Protein AF-0000000085419715 (afdb_homodimer)

Secondary structure (DSSP, 8-state):
--------------HHHHHHHHHHHHHHHHHHHHHHHHHTT-EEEEEEE-TT--EEEEE-HHHHHHHHHHT-TTHHHHHHHHHHHHHHTT-/--------------HHHHHHHHHHHHHHHHHHHHHHHHHTT-EEEEEEE-TT--EEEEE-HHHHHHHHHHT-TTHHHHHHHHHHHHHHTT-

Sequence (182 aa):
MTRRGRVELRRIEDRTSRQVRFSKRRSGLFKKAFELSLLCDAEVALLVFSPAGKLYEYASTRLAFCFEKKGWCSGEASLIAREQRDIHFGSMTRRGRVELRRIEDRTSRQVRFSKRRSGLFKKAFELSLLCDAEVALLVFSPAGKLYEYASTRLAFCFEKKGWCSGEASLIAREQRDIHFGS

Foldseek 3Di:
DPPPPPPDDDQDPDPVVNVVVCVVVVVVVQVVQVCCCVVVVDWDKDWDADPVLDIDIDTDPVVVVVCVVVVPRDDVVSVVVVVVVVVVVVD/DPPPPPPPDDQDPDPVVNVVVCVVVVVVVQVVQVCCCVVVVDWDKDWDADPVLDIDIDTDPVVVVVCVVVVPRDDVVSVVVVVVVVVVVVD

Structure (mmCIF, N/CA/C/O backbone):
data_AF-0000000085419715-model_v1
#
loop_
_entity.id
_entity.type
_entity.pdbx_description
1 polymer 'MADS-box domain-containing protein'
#
loop_
_atom_site.group_PDB
_atom_site.id
_atom_site.type_symbol
_atom_site.label_atom_id
_atom_site.label_alt_id
_atom_site.label_comp_id
_atom_site.label_asym_id
_atom_site.label_entity_id
_atom_site.label_seq_id
_atom_site.pdbx_PDB_ins_code
_atom_site.Cartn_x
_atom_site.Cartn_y
_atom_site.Cartn_z
_atom_site.occupancy
_atom_site.B_iso_or_equiv
_atom_site.auth_seq_id
_atom_site.auth_comp_id
_atom_site.auth_asym_id
_atom_site.auth_atom_id
_atom_site.pdbx_PDB_model_num
ATOM 1 N N . MET A 1 1 ? 6.145 16.844 -23 1 28.81 1 MET A N 1
ATOM 2 C CA . MET A 1 1 ? 5.637 16.328 -21.734 1 28.81 1 MET A CA 1
ATOM 3 C C . MET A 1 1 ? 6.246 17.094 -20.562 1 28.81 1 MET A C 1
ATOM 5 O O . MET A 1 1 ? 7.449 17.016 -20.312 1 28.81 1 MET A O 1
ATOM 9 N N . THR A 1 2 ? 5.918 18.328 -20.25 1 32.34 2 THR A N 1
ATOM 10 C CA . THR A 1 2 ? 6.48 19.219 -19.234 1 32.34 2 THR A CA 1
ATOM 11 C C . THR A 1 2 ? 6.785 18.453 -17.953 1 32.34 2 THR A C 1
ATOM 13 O O . THR A 1 2 ? 6.008 17.594 -17.531 1 32.34 2 THR A O 1
ATOM 16 N N . ARG A 1 3 ? 7.953 18.047 -17.812 1 41.75 3 ARG A N 1
ATOM 17 C CA . ARG A 1 3 ? 8.484 17.375 -16.625 1 41.75 3 ARG A CA 1
ATOM 18 C C . ARG A 1 3 ? 7.945 18.016 -15.352 1 41.75 3 ARG A C 1
ATOM 20 O O . ARG A 1 3 ? 8.109 19.219 -15.141 1 41.75 3 ARG A O 1
ATOM 27 N N . ARG A 1 4 ? 6.676 17.922 -15.023 1 45.78 4 ARG A N 1
ATOM 28 C CA . ARG A 1 4 ? 6.27 18.625 -13.812 1 45.78 4 ARG A CA 1
ATOM 29 C C . ARG A 1 4 ? 7.438 18.75 -12.836 1 45.78 4 ARG A C 1
ATOM 31 O O . ARG A 1 4 ? 8.289 17.859 -12.758 1 45.78 4 ARG A O 1
ATOM 38 N N . GLY A 1 5 ? 8.023 19.844 -12.633 1 45.5 5 GLY A N 1
ATOM 39 C CA . GLY A 1 5 ? 9.047 20.219 -11.672 1 45.5 5 GLY A CA 1
ATOM 40 C C . GLY A 1 5 ? 8.984 19.406 -10.391 1 45.5 5 GLY A C 1
ATOM 41 O O . GLY A 1 5 ? 8.016 18.672 -10.156 1 45.5 5 GLY A O 1
ATOM 42 N N . ARG A 1 6 ? 10.195 19.125 -9.664 1 55.84 6 ARG A N 1
ATOM 43 C CA . ARG A 1 6 ? 10.398 18.547 -8.344 1 55.84 6 ARG A CA 1
ATOM 44 C C . ARG A 1 6 ? 9.438 19.125 -7.324 1 55.84 6 ARG A C 1
ATOM 46 O O . ARG A 1 6 ? 9.609 20.266 -6.879 1 55.84 6 ARG A O 1
ATOM 53 N N . VAL A 1 7 ? 8.172 19.125 -7.711 1 57.53 7 VAL A N 1
ATOM 54 C CA . VAL A 1 7 ? 7.297 19.719 -6.707 1 57.53 7 VAL A CA 1
ATOM 55 C C . VAL A 1 7 ? 7.602 19.125 -5.336 1 57.53 7 VAL A C 1
ATOM 57 O O . VAL A 1 7 ? 7.961 17.953 -5.223 1 57.53 7 VAL A O 1
ATOM 60 N N . GLU A 1 8 ? 7.926 19.984 -4.496 1 74.44 8 GLU A N 1
ATOM 61 C CA . GLU A 1 8 ? 8.125 19.609 -3.102 1 74.44 8 GLU A CA 1
ATOM 62 C C . GLU A 1 8 ? 6.867 18.984 -2.512 1 74.44 8 GLU A C 1
ATOM 64 O O . GLU A 1 8 ? 5.766 19.516 -2.672 1 74.44 8 GLU A O 1
ATOM 69 N N . LEU A 1 9 ? 6.957 17.766 -2.176 1 86.69 9 LEU A N 1
ATOM 70 C CA . LEU A 1 9 ? 5.832 17.078 -1.549 1 86.69 9 LEU A CA 1
ATOM 71 C C . LEU A 1 9 ? 5.543 17.672 -0.17 1 86.69 9 LEU A C 1
ATOM 73 O O . LEU A 1 9 ? 6.375 17.562 0.736 1 86.69 9 LEU A O 1
ATOM 77 N N . ARG A 1 10 ? 4.465 18.547 -0.196 1 91.06 10 ARG A N 1
ATOM 78 C CA . ARG A 1 10 ? 4.008 19.094 1.076 1 91.06 10 ARG A CA 1
ATOM 79 C C . ARG A 1 10 ? 2.512 18.859 1.266 1 91.06 10 ARG A C 1
ATOM 81 O O . ARG A 1 10 ? 1.766 18.75 0.289 1 91.06 10 ARG A O 1
ATOM 88 N N . ARG A 1 11 ? 2.219 18.875 2.539 1 94.12 11 ARG A N 1
ATOM 89 C CA . ARG A 1 11 ? 0.809 18.688 2.871 1 94.12 11 ARG A CA 1
ATOM 90 C C . ARG A 1 11 ? -0.051 19.75 2.193 1 94.12 11 ARG A C 1
ATOM 92 O O . ARG A 1 11 ? 0.313 20.938 2.168 1 94.12 11 ARG A O 1
ATOM 99 N N . ILE A 1 12 ? -1.069 19.266 1.664 1 94.81 12 ILE A N 1
ATOM 100 C CA . ILE A 1 12 ? -2.035 20.172 1.064 1 94.81 12 ILE A CA 1
ATOM 101 C C . ILE A 1 12 ? -2.816 20.891 2.162 1 94.81 12 ILE A C 1
ATOM 103 O O . ILE A 1 12 ? -3.496 20.25 2.969 1 94.81 12 ILE A O 1
ATOM 107 N N . GLU A 1 13 ? -2.795 22.172 2.221 1 95.38 13 GLU A N 1
ATOM 108 C CA . GLU A 1 13 ? -3.348 22.953 3.32 1 95.38 13 GLU A CA 1
ATOM 109 C C . GLU A 1 13 ? -4.859 23.109 3.184 1 95.38 13 GLU A C 1
ATOM 111 O O . GLU A 1 13 ? -5.582 23.109 4.184 1 95.38 13 GLU A O 1
ATOM 116 N N . ASP A 1 14 ? -5.293 23.328 1.955 1 95.81 14 ASP A N 1
ATOM 117 C CA . ASP A 1 14 ? -6.73 23.438 1.748 1 95.81 14 ASP A CA 1
ATOM 118 C C . ASP A 1 14 ? -7.438 22.109 2.008 1 95.81 14 ASP A C 1
ATOM 120 O O . ASP A 1 14 ? -7.18 21.125 1.325 1 95.81 14 ASP A O 1
ATOM 124 N N . ARG A 1 15 ? -8.352 22.172 2.895 1 93.5 15 ARG A N 1
ATOM 125 C CA . ARG A 1 15 ? -9.023 20.953 3.34 1 93.5 15 ARG A CA 1
ATOM 126 C C . ARG A 1 15 ? -9.805 20.312 2.199 1 93.5 15 ARG A C 1
ATOM 128 O O . ARG A 1 15 ? -9.781 19.094 2.025 1 93.5 15 ARG A O 1
ATOM 135 N N . THR A 1 16 ? -10.539 21.125 1.511 1 95.44 16 THR A N 1
ATOM 136 C CA . THR A 1 16 ? -11.375 20.609 0.431 1 95.44 16 THR A CA 1
ATOM 137 C C . THR A 1 16 ? -10.516 19.953 -0.652 1 95.44 16 THR A C 1
ATOM 139 O O . THR A 1 16 ? -10.797 18.828 -1.084 1 95.44 16 THR A O 1
ATOM 142 N N . SER A 1 17 ? -9.492 20.672 -1.022 1 96.19 17 SER A N 1
ATOM 143 C CA . SER A 1 17 ? -8.578 20.141 -2.023 1 96.19 17 SER A CA 1
ATOM 144 C C . SER A 1 17 ? -7.879 18.875 -1.518 1 96.19 17 SER A C 1
ATOM 146 O O . SER A 1 17 ? -7.691 17.922 -2.271 1 96.19 17 SER A O 1
ATOM 148 N N . ARG A 1 18 ? -7.512 18.875 -0.296 1 96.25 18 ARG A N 1
ATOM 149 C CA . ARG A 1 18 ? -6.836 17.734 0.306 1 96.25 18 ARG A CA 1
AT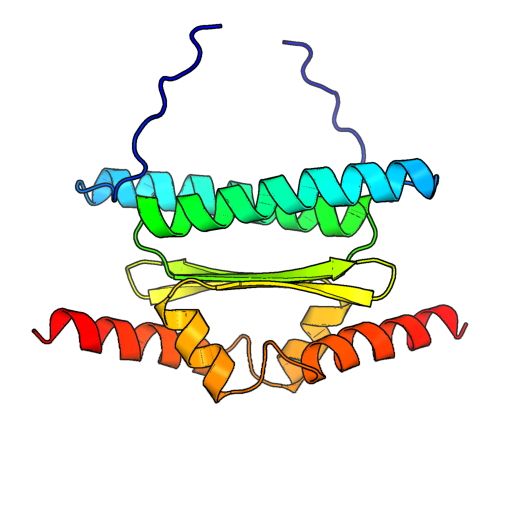OM 150 C C . ARG A 1 18 ? -7.723 16.5 0.283 1 96.25 18 ARG A C 1
ATOM 152 O O . ARG A 1 18 ? -7.258 15.398 -0.028 1 96.25 18 ARG A O 1
ATOM 159 N N . GLN A 1 19 ? -8.898 16.75 0.585 1 95.38 19 GLN A N 1
ATOM 160 C CA . GLN A 1 19 ? -9.836 15.633 0.615 1 95.38 19 GLN A CA 1
ATOM 161 C C . GLN A 1 19 ? -10.031 15.039 -0.779 1 95.38 19 GLN A C 1
ATOM 163 O O . GLN A 1 19 ? -10.125 13.82 -0.935 1 95.38 19 GLN A O 1
ATOM 168 N N . VAL A 1 20 ? -10.211 15.953 -1.73 1 96.75 20 VAL A N 1
ATOM 169 C CA . VAL A 1 20 ? -10.406 15.5 -3.104 1 96.75 20 VAL A CA 1
ATOM 170 C C . VAL A 1 20 ? -9.188 14.711 -3.566 1 96.75 20 VAL A C 1
ATOM 172 O O . VAL A 1 20 ? -9.32 13.625 -4.137 1 96.75 20 VAL A O 1
ATOM 175 N N . ARG A 1 21 ? -8.039 15.188 -3.342 1 96.25 21 ARG A N 1
ATOM 176 C CA . ARG A 1 21 ? -6.805 14.523 -3.74 1 96.25 21 ARG A CA 1
ATOM 177 C C . ARG A 1 21 ? -6.621 13.211 -2.992 1 96.25 21 ARG A C 1
ATOM 179 O O . ARG A 1 21 ? -6.137 12.227 -3.559 1 96.25 21 ARG A O 1
ATOM 186 N N . PHE A 1 22 ? -6.977 13.18 -1.726 1 97.25 22 PHE A N 1
ATOM 187 C CA . PHE A 1 22 ? -6.891 11.953 -0.942 1 97.25 22 PHE A CA 1
ATOM 188 C C . PHE A 1 22 ? -7.676 10.836 -1.609 1 97.25 22 PHE A C 1
ATOM 190 O O . PHE A 1 22 ? -7.156 9.734 -1.799 1 97.25 22 PHE A O 1
ATOM 197 N N . SER A 1 23 ? -8.805 11.188 -2.055 1 97.25 23 SER A N 1
ATOM 198 C CA . SER A 1 23 ? -9.672 10.172 -2.654 1 97.25 23 SER A CA 1
ATOM 199 C C . SER A 1 23 ? -9.086 9.648 -3.963 1 97.25 23 SER A C 1
ATOM 201 O O . SER A 1 23 ? -9.086 8.445 -4.211 1 97.25 23 SER A O 1
ATOM 203 N N . LYS A 1 24 ? -8.656 10.539 -4.699 1 97.44 24 LYS A N 1
ATOM 204 C CA . LYS A 1 24 ? -8.109 10.164 -6 1 97.44 24 LYS A CA 1
ATOM 205 C C . LYS A 1 24 ? -6.852 9.312 -5.844 1 97.44 24 LYS A C 1
ATOM 207 O O . LYS A 1 24 ? -6.715 8.273 -6.488 1 97.44 24 LYS A O 1
ATOM 212 N N . ARG A 1 25 ? -6.051 9.789 -5.051 1 97.5 25 ARG A N 1
ATOM 213 C CA . ARG A 1 25 ? -4.781 9.094 -4.859 1 97.5 25 ARG A CA 1
ATOM 214 C C . ARG A 1 25 ? -4.996 7.746 -4.18 1 97.5 25 ARG A C 1
ATOM 216 O O . ARG A 1 25 ? -4.309 6.77 -4.488 1 97.5 25 ARG A O 1
ATOM 223 N N . ARG A 1 26 ? -5.781 7.715 -3.24 1 97.06 26 ARG A N 1
ATOM 224 C CA . ARG A 1 26 ? -6.102 6.461 -2.568 1 97.06 26 ARG A CA 1
ATOM 225 C C . ARG A 1 26 ? -6.57 5.41 -3.568 1 97.06 26 ARG A C 1
ATOM 227 O O . ARG A 1 26 ? -6.082 4.273 -3.559 1 97.06 26 ARG A O 1
ATOM 234 N N . SER A 1 27 ? -7.496 5.832 -4.367 1 97.5 27 SER A N 1
ATOM 235 C CA . SER A 1 27 ? -8.023 4.906 -5.363 1 97.5 27 SER A CA 1
ATOM 236 C C . SER A 1 27 ? -6.914 4.398 -6.285 1 97.5 27 SER A C 1
ATOM 238 O O . SER A 1 27 ? -6.883 3.219 -6.637 1 97.5 27 SER A O 1
ATOM 240 N N . GLY A 1 28 ? -6.098 5.312 -6.711 1 97.38 28 GLY A N 1
ATOM 241 C CA . GLY A 1 28 ? -4.973 4.93 -7.547 1 97.38 28 GLY A CA 1
ATOM 242 C C . GLY A 1 28 ? -4.027 3.957 -6.871 1 97.38 28 GLY A C 1
ATOM 243 O O . GLY A 1 28 ? -3.547 3.012 -7.496 1 97.38 28 GLY A O 1
ATOM 244 N N . LEU A 1 29 ? -3.777 4.145 -5.641 1 98 29 LEU A N 1
ATOM 245 C CA . LEU A 1 29 ? -2.881 3.289 -4.871 1 98 29 LEU A CA 1
ATOM 246 C C . LEU A 1 29 ? -3.441 1.876 -4.758 1 98 29 LEU A C 1
ATOM 248 O O . LEU A 1 29 ? -2.715 0.899 -4.957 1 98 29 LEU A O 1
ATOM 252 N N . PHE A 1 30 ? -4.664 1.798 -4.555 1 97.44 30 PHE A N 1
ATOM 253 C CA . PHE A 1 30 ? -5.316 0.5 -4.414 1 97.44 30 PHE A CA 1
ATOM 254 C C . PHE A 1 30 ? -5.297 -0.26 -5.734 1 97.44 30 PHE A C 1
ATOM 256 O O . PHE A 1 30 ? -5.059 -1.47 -5.754 1 97.44 30 PHE A O 1
ATOM 263 N N . LYS A 1 31 ? -5.539 0.456 -6.773 1 96.62 31 LYS A N 1
ATOM 264 C CA . LYS A 1 31 ? -5.496 -0.173 -8.094 1 96.62 31 LYS A CA 1
ATOM 265 C C . LYS A 1 31 ? -4.109 -0.75 -8.375 1 96.62 31 LYS A C 1
ATOM 267 O O . LYS A 1 31 ? -3.99 -1.874 -8.867 1 96.62 31 LYS A O 1
ATOM 272 N N . LYS A 1 32 ? -3.18 0.001 -8.055 1 97.12 32 LYS A N 1
ATOM 273 C CA . LYS A 1 32 ? -1.811 -0.435 -8.312 1 97.12 32 LYS A CA 1
ATOM 274 C C . LYS A 1 32 ? -1.443 -1.638 -7.449 1 97.12 32 LYS A C 1
ATOM 276 O O . LYS A 1 32 ? -0.705 -2.521 -7.891 1 97.12 32 LYS A O 1
ATOM 281 N N . ALA A 1 33 ? -1.872 -1.616 -6.242 1 97.5 33 ALA A N 1
ATOM 282 C CA . ALA A 1 33 ? -1.627 -2.754 -5.359 1 97.5 33 ALA A CA 1
ATOM 283 C C . ALA A 1 33 ? -2.268 -4.023 -5.91 1 97.5 33 ALA A C 1
ATOM 285 O O . ALA A 1 33 ? -1.649 -5.09 -5.902 1 97.5 33 ALA A O 1
ATOM 286 N N . PHE A 1 34 ? -3.451 -3.914 -6.359 1 95.56 34 PHE A N 1
ATOM 287 C CA . PHE A 1 34 ? -4.176 -5.031 -6.957 1 95.56 34 PHE A CA 1
ATOM 288 C C . PHE A 1 34 ? -3.445 -5.555 -8.188 1 95.56 34 PHE A C 1
ATOM 290 O O . PHE A 1 34 ? -3.281 -6.766 -8.352 1 95.56 34 PHE A O 1
ATOM 297 N N . GLU A 1 35 ? -3.07 -4.703 -9.016 1 95.62 35 GLU A N 1
ATOM 298 C CA . GLU A 1 35 ? -2.348 -5.078 -10.227 1 95.62 35 GLU A CA 1
ATOM 299 C C . GLU A 1 35 ? -1.05 -5.805 -9.891 1 95.62 35 GLU A C 1
ATOM 301 O O . GLU A 1 35 ? -0.719 -6.812 -10.523 1 95.62 35 GLU A O 1
ATOM 306 N N . LEU A 1 36 ? -0.354 -5.25 -8.992 1 96.44 36 LEU A N 1
ATOM 307 C CA . LEU A 1 36 ? 0.9 -5.875 -8.594 1 96.44 36 LEU A CA 1
ATOM 308 C C . LEU A 1 36 ? 0.667 -7.305 -8.117 1 96.44 36 LEU A C 1
ATOM 310 O O . LEU A 1 36 ? 1.421 -8.211 -8.477 1 96.44 36 LEU A O 1
ATOM 314 N N . SER A 1 37 ? -0.321 -7.469 -7.324 1 95.06 37 SER A N 1
ATOM 315 C CA . SER A 1 37 ? -0.634 -8.789 -6.789 1 95.06 37 SER A CA 1
ATOM 316 C C . SER A 1 37 ? -0.967 -9.773 -7.906 1 95.06 37 SER A C 1
ATOM 318 O O . SER A 1 37 ? -0.533 -10.93 -7.871 1 95.06 37 SER A O 1
ATOM 320 N N . LEU A 1 38 ? -1.637 -9.344 -8.883 1 93.81 38 LEU A N 1
ATOM 321 C CA . LEU A 1 38 ? -2.082 -10.227 -9.961 1 93.81 38 LEU A CA 1
ATOM 322 C C . LEU A 1 38 ? -0.963 -10.461 -10.969 1 93.81 38 LEU A C 1
ATOM 324 O O . LEU A 1 38 ? -0.696 -11.602 -11.359 1 93.81 38 LEU A O 1
ATOM 328 N N . LEU A 1 39 ? -0.336 -9.445 -11.367 1 94.19 39 LEU A N 1
ATOM 329 C CA . LEU A 1 39 ? 0.673 -9.539 -12.422 1 94.19 39 LEU A CA 1
ATOM 330 C C . LEU A 1 39 ? 1.892 -10.32 -11.938 1 94.19 39 LEU A C 1
ATOM 332 O O . LEU A 1 39 ? 2.492 -11.078 -12.695 1 94.19 39 LEU A O 1
ATOM 336 N N . CYS A 1 40 ? 2.189 -10.109 -10.727 1 95.75 40 CYS A N 1
ATOM 337 C CA . CYS A 1 40 ? 3.467 -10.633 -10.25 1 95.75 40 CYS A CA 1
ATOM 338 C C . CYS A 1 40 ? 3.26 -11.742 -9.227 1 95.75 40 CYS A C 1
ATOM 340 O O . CYS A 1 40 ? 4.211 -12.18 -8.586 1 95.75 40 CYS A O 1
ATOM 342 N N . ASP A 1 41 ? 2.104 -12.07 -9.031 1 92.69 41 ASP A N 1
ATOM 343 C CA . ASP A 1 41 ? 1.798 -13.133 -8.07 1 92.69 41 ASP A CA 1
ATOM 344 C C . ASP A 1 41 ? 2.406 -12.82 -6.707 1 92.69 41 ASP A C 1
ATOM 346 O O . ASP A 1 41 ? 3.084 -13.672 -6.117 1 92.69 41 ASP A O 1
ATOM 350 N N . ALA A 1 42 ? 2.258 -11.664 -6.344 1 93.31 42 ALA A N 1
ATOM 351 C CA . ALA A 1 42 ? 2.789 -11.203 -5.062 1 93.31 42 ALA A CA 1
ATOM 352 C C . ALA A 1 42 ? 1.672 -11.016 -4.039 1 93.31 42 ALA A C 1
ATOM 354 O O . ALA A 1 42 ? 0.516 -10.797 -4.41 1 93.31 42 ALA A O 1
ATOM 355 N N . GLU A 1 43 ? 1.97 -11.172 -2.811 1 91.38 43 GLU A N 1
ATOM 356 C CA . GLU A 1 43 ? 1.039 -10.875 -1.728 1 91.38 43 GLU A CA 1
ATOM 357 C C . GLU A 1 43 ? 1.196 -9.43 -1.252 1 91.38 43 GLU A C 1
ATOM 359 O O . GLU A 1 43 ? 2.299 -9 -0.907 1 91.38 43 GLU A O 1
ATOM 364 N N . VAL A 1 44 ? 0.065 -8.789 -1.301 1 93.56 44 VAL A N 1
ATOM 365 C CA . VAL A 1 44 ? 0.101 -7.367 -0.968 1 93.56 44 VAL A CA 1
ATOM 366 C C . VAL A 1 44 ? -0.981 -7.051 0.062 1 93.56 44 VAL A C 1
ATOM 368 O O . VAL A 1 44 ? -2.105 -7.547 -0.038 1 93.56 44 VAL A O 1
ATOM 371 N N . ALA A 1 45 ? -0.632 -6.262 1.074 1 91.94 45 ALA A N 1
ATOM 372 C CA . ALA A 1 45 ? -1.578 -5.688 2.029 1 91.94 45 ALA A CA 1
ATOM 373 C C . ALA A 1 45 ? -1.371 -4.184 2.172 1 91.94 45 ALA A C 1
ATOM 375 O O . ALA A 1 45 ? -0.234 -3.711 2.252 1 91.94 45 ALA A O 1
ATOM 376 N N . LEU A 1 46 ? -2.49 -3.455 2.168 1 93.25 46 LEU A N 1
ATOM 377 C CA . LEU A 1 46 ? -2.455 -1.997 2.209 1 93.25 46 LEU A CA 1
ATOM 378 C C . LEU A 1 46 ? -3.469 -1.456 3.209 1 93.25 46 LEU A C 1
ATOM 380 O O . LEU A 1 46 ? -4.629 -1.876 3.213 1 93.25 46 LEU A O 1
ATOM 384 N N . LEU A 1 47 ? -2.955 -0.57 4.09 1 91.44 47 LEU A N 1
ATOM 385 C CA . LEU A 1 47 ? -3.803 0.127 5.051 1 91.44 47 LEU A CA 1
ATOM 386 C C . LEU A 1 47 ? -3.68 1.639 4.887 1 91.44 47 LEU A C 1
ATOM 388 O O . LEU A 1 47 ? -2.57 2.176 4.852 1 91.44 47 LEU A O 1
ATOM 392 N N . VAL A 1 48 ? -4.844 2.266 4.766 1 93.44 48 VAL A N 1
ATOM 393 C CA . VAL A 1 48 ? -4.852 3.719 4.633 1 93.44 48 VAL A CA 1
ATOM 394 C C . VAL A 1 48 ? -5.883 4.316 5.59 1 93.44 48 VAL A C 1
ATOM 396 O O . VAL A 1 48 ? -7.039 3.889 5.613 1 93.44 48 VAL A O 1
ATOM 399 N N . PHE A 1 49 ? -5.43 5.316 6.297 1 91 49 PHE A N 1
ATOM 400 C CA . PHE A 1 49 ? -6.34 6.055 7.168 1 91 49 PHE A CA 1
ATOM 401 C C . PHE A 1 49 ? -6.539 7.477 6.66 1 91 49 PHE A C 1
ATOM 403 O O . PHE A 1 49 ? -5.57 8.172 6.352 1 91 49 PHE A O 1
ATOM 410 N N . SER A 1 50 ? -7.777 7.809 6.59 1 89.06 50 SER A N 1
ATOM 411 C CA . SER A 1 50 ? -8.062 9.195 6.25 1 89.06 50 SER A CA 1
ATOM 412 C C . SER A 1 50 ? -7.746 10.133 7.41 1 89.06 50 SER A C 1
ATOM 414 O O . SER A 1 50 ? -7.617 9.688 8.555 1 89.06 50 SER A O 1
ATOM 416 N N . PRO A 1 51 ? -7.676 11.422 7.043 1 83.31 51 PRO A N 1
ATOM 417 C CA . PRO A 1 51 ? -7.492 12.398 8.117 1 83.31 51 PRO A CA 1
ATOM 418 C C . PRO A 1 51 ? -8.617 12.359 9.148 1 83.31 51 PRO A C 1
ATOM 420 O O . PRO A 1 51 ? -8.398 12.656 10.32 1 83.31 51 PRO A O 1
ATOM 423 N N . ALA A 1 52 ? -9.781 11.992 8.727 1 83.5 52 ALA A N 1
ATOM 424 C CA . ALA A 1 52 ? -10.922 11.914 9.633 1 83.5 52 ALA A CA 1
ATOM 425 C C . ALA A 1 52 ? -10.906 10.617 10.422 1 83.5 52 ALA A C 1
ATOM 427 O O . ALA A 1 52 ? -11.766 10.391 11.281 1 83.5 52 ALA A O 1
ATOM 428 N N . GLY A 1 53 ? -10.047 9.703 10.055 1 82.75 53 GLY A N 1
ATOM 429 C CA . GLY A 1 53 ? -9.891 8.477 10.82 1 82.75 53 GLY A CA 1
ATOM 430 C C . GLY A 1 53 ? -10.555 7.277 10.18 1 82.75 53 GLY A C 1
ATOM 431 O O . GLY A 1 53 ? -10.625 6.203 10.773 1 82.75 53 GLY A O 1
ATOM 432 N N . LYS A 1 54 ? -11.062 7.496 9.062 1 87.5 54 LYS A N 1
ATOM 433 C CA . LYS A 1 54 ? -11.664 6.375 8.344 1 87.5 54 LYS A CA 1
ATOM 434 C C . LYS A 1 54 ? -10.594 5.434 7.797 1 87.5 54 LYS A C 1
ATOM 436 O O . LYS A 1 54 ? -9.594 5.883 7.234 1 87.5 54 LYS A O 1
ATOM 441 N N . LEU A 1 55 ? -10.836 4.07 8.008 1 87.81 55 LEU A N 1
ATOM 442 C CA . LEU A 1 55 ? -9.859 3.072 7.578 1 87.81 55 LEU A CA 1
ATOM 443 C C . LEU A 1 55 ? -10.242 2.494 6.219 1 87.81 55 LEU A C 1
ATOM 445 O O . LEU A 1 55 ? -11.398 2.135 5.992 1 87.81 55 LEU A O 1
ATOM 449 N N . TYR A 1 56 ? -9.266 2.443 5.297 1 91.69 56 TYR A N 1
ATOM 450 C CA . TYR A 1 56 ? -9.336 1.727 4.031 1 91.69 56 TYR A CA 1
ATOM 451 C C . TYR A 1 56 ? -8.289 0.627 3.967 1 91.69 56 TYR A C 1
ATOM 453 O O . TYR A 1 56 ? -7.125 0.846 4.324 1 91.69 56 TYR A O 1
ATOM 461 N N . GLU A 1 57 ? -8.758 -0.557 3.498 1 89.25 57 GLU A N 1
ATOM 462 C CA . GLU A 1 57 ? -7.793 -1.656 3.502 1 89.25 57 GLU A CA 1
ATOM 463 C C . GLU A 1 57 ? -7.938 -2.521 2.254 1 89.25 57 GLU A C 1
ATOM 465 O O . GLU A 1 57 ? -9.023 -2.611 1.677 1 89.25 57 GLU A O 1
ATOM 470 N N . TYR A 1 58 ? -6.777 -2.994 1.857 1 91.62 58 TYR A N 1
ATOM 471 C CA . TYR A 1 58 ? -6.664 -3.984 0.793 1 91.62 58 TYR A CA 1
ATOM 472 C C . TYR A 1 58 ? -5.668 -5.078 1.168 1 91.62 58 TYR A C 1
ATOM 474 O O . TYR A 1 58 ? -4.617 -4.797 1.746 1 91.62 58 TYR A O 1
ATOM 482 N N . ALA A 1 59 ? -6.105 -6.332 0.93 1 90.31 59 ALA A N 1
ATOM 483 C CA . ALA A 1 59 ? -5.188 -7.457 1.097 1 90.31 59 ALA A CA 1
ATOM 484 C C . ALA A 1 59 ? -5.414 -8.516 0.023 1 90.31 59 ALA A C 1
ATOM 486 O O . ALA A 1 59 ? -6.559 -8.812 -0.331 1 90.31 59 ALA A O 1
ATOM 487 N N . SER A 1 60 ? -4.316 -8.898 -0.437 1 89.38 60 SER A N 1
ATOM 488 C CA . SER A 1 60 ? -4.453 -10.039 -1.338 1 89.38 60 SER A CA 1
ATOM 489 C C . SER A 1 60 ? -5.129 -11.219 -0.642 1 89.38 60 SER A C 1
ATOM 491 O O . SER A 1 60 ? -5.195 -11.266 0.588 1 89.38 60 SER A O 1
ATOM 493 N N . THR A 1 61 ? -5.652 -12.156 -1.37 1 80.25 61 THR A N 1
ATOM 494 C CA . THR A 1 61 ? -6.488 -13.242 -0.869 1 80.25 61 THR A CA 1
ATOM 495 C C . THR A 1 61 ? -5.809 -13.945 0.3 1 80.25 61 THR A C 1
ATOM 497 O O . THR A 1 61 ? -6.414 -14.125 1.359 1 80.25 61 THR A O 1
ATOM 500 N N . ARG A 1 62 ? -4.621 -14.203 0.203 1 76.69 62 ARG A N 1
ATOM 501 C CA . ARG A 1 62 ? -3.918 -14.961 1.231 1 76.69 62 ARG A CA 1
ATOM 502 C C . ARG A 1 62 ? -3.715 -14.125 2.488 1 76.69 62 ARG A C 1
ATOM 504 O O . ARG A 1 62 ? -3.869 -14.617 3.605 1 76.69 62 ARG A O 1
ATOM 511 N N . LEU A 1 63 ? -3.43 -12.922 2.26 1 78.94 63 LEU A N 1
ATOM 512 C CA . LEU A 1 63 ? -3.207 -12.031 3.396 1 78.94 63 LEU A CA 1
ATOM 513 C C . LEU A 1 63 ? -4.523 -11.703 4.094 1 78.94 63 LEU A C 1
ATOM 515 O O . LEU A 1 63 ? -4.57 -11.578 5.32 1 78.94 63 LEU A O 1
ATOM 519 N N . ALA A 1 64 ? -5.473 -11.562 3.293 1 76.56 64 ALA A N 1
ATOM 520 C CA . ALA A 1 64 ? -6.777 -11.266 3.869 1 76.56 64 ALA A CA 1
ATOM 521 C C . ALA A 1 64 ? -7.203 -12.352 4.852 1 76.56 64 ALA A C 1
ATOM 523 O O . ALA A 1 64 ? -7.758 -12.055 5.914 1 76.56 64 ALA A O 1
ATOM 524 N N . PHE A 1 65 ? -6.934 -13.469 4.527 1 74.81 65 PHE A N 1
ATOM 525 C CA . PHE A 1 65 ? -7.254 -14.594 5.398 1 74.81 65 PHE A CA 1
ATOM 526 C C . PHE A 1 65 ? -6.449 -14.523 6.691 1 74.81 65 PHE A C 1
ATOM 528 O O . PHE A 1 65 ? -6.98 -14.758 7.777 1 74.81 65 PHE A O 1
ATOM 535 N N . CYS A 1 66 ? -5.301 -14.086 6.523 1 70.62 66 CYS A N 1
ATOM 536 C CA . CYS A 1 66 ? -4.402 -14.008 7.672 1 70.62 66 CYS A CA 1
ATOM 537 C C . CYS A 1 66 ? -4.785 -12.844 8.578 1 70.62 66 CYS A C 1
ATOM 539 O O . CYS A 1 66 ? -4.777 -12.977 9.805 1 70.62 66 CYS A O 1
ATOM 541 N N . PHE A 1 67 ? -5.094 -11.781 7.973 1 70.88 67 PHE A N 1
ATOM 542 C CA . PHE A 1 67 ? -5.449 -10.602 8.742 1 70.88 67 PHE A CA 1
ATOM 543 C C . PHE A 1 67 ? -6.742 -10.82 9.523 1 70.88 67 PHE A C 1
ATOM 545 O O . PHE A 1 67 ? -6.883 -10.359 10.656 1 70.88 67 PHE A O 1
ATOM 552 N N . GLU A 1 68 ? -7.652 -11.406 8.922 1 70.25 68 GLU A N 1
ATOM 553 C CA . GLU A 1 68 ? -8.906 -11.727 9.602 1 70.25 68 GLU A CA 1
ATOM 554 C C . GLU A 1 68 ? -8.664 -12.57 10.844 1 70.25 68 GLU A C 1
ATOM 556 O O . GLU A 1 68 ? -9.297 -12.359 11.883 1 70.25 68 GLU A O 1
ATOM 561 N N . LYS A 1 69 ? -7.816 -13.359 10.734 1 68 69 LYS A N 1
ATOM 562 C CA . LYS A 1 69 ? -7.508 -14.25 11.852 1 68 69 LYS A CA 1
ATOM 563 C C . LYS A 1 69 ? -6.793 -13.492 12.969 1 68 69 LYS A C 1
ATOM 565 O O . LYS A 1 69 ? -7.059 -13.727 14.148 1 68 69 LYS A O 1
ATOM 570 N N . LYS A 1 70 ? -6 -12.633 12.594 1 65.12 70 LYS A N 1
ATOM 571 C CA . LYS A 1 70 ? -5.195 -11.922 13.586 1 65.12 70 LYS A CA 1
ATOM 572 C C . LYS A 1 70 ? -5.871 -10.625 14.016 1 65.12 70 LYS A C 1
ATOM 574 O O . LYS A 1 70 ? -5.5 -10.031 15.023 1 65.12 70 LYS A O 1
ATOM 579 N N . GLY A 1 71 ? -6.945 -10.242 13.484 1 59.38 71 GLY A N 1
ATOM 580 C CA . GLY A 1 71 ? -7.688 -9.055 13.883 1 59.38 71 GLY A CA 1
ATOM 581 C C . GLY A 1 71 ? -7.016 -7.762 13.461 1 59.38 71 GLY A C 1
ATOM 582 O O . GLY A 1 71 ? -7.184 -6.73 14.109 1 59.38 71 GLY A O 1
ATOM 583 N N . TRP A 1 72 ? -6.117 -7.742 12.742 1 56.88 72 TRP A N 1
ATOM 584 C CA . TRP A 1 72 ? -5.395 -6.547 12.328 1 56.88 72 TRP A CA 1
ATOM 585 C C . TRP A 1 72 ? -6.332 -5.559 11.641 1 56.88 72 TRP A C 1
ATOM 587 O O . TRP A 1 72 ? -6.176 -4.344 11.781 1 56.88 72 TRP A O 1
ATOM 597 N N . CYS A 1 73 ? -7.051 -5.902 10.641 1 56.47 73 CYS A N 1
ATOM 598 C CA . CYS A 1 73 ? -7.875 -5.035 9.805 1 56.47 73 CYS A CA 1
ATOM 599 C C . CYS A 1 73 ? -8.898 -4.281 10.648 1 56.47 73 CYS A C 1
ATOM 601 O O . CYS A 1 73 ? -9.289 -3.164 10.305 1 56.47 73 CYS A O 1
ATOM 603 N N . SER A 1 74 ? -9.328 -4.875 11.578 1 55.72 74 SER A N 1
ATOM 604 C CA . SER A 1 74 ? -10.508 -4.305 12.227 1 55.72 74 SER A CA 1
ATOM 605 C C . SER A 1 74 ? -10.133 -3.109 13.094 1 55.72 74 SER A C 1
ATOM 607 O O . SER A 1 74 ? -9 -2.625 13.039 1 55.72 74 SER A O 1
ATOM 609 N N . GLY A 1 75 ? -10.875 -2.846 14.258 1 55.72 75 GLY A N 1
ATOM 610 C CA . GLY A 1 75 ? -10.984 -1.831 15.297 1 55.72 75 GLY A CA 1
ATOM 611 C C . GLY A 1 75 ? -9.648 -1.418 15.875 1 55.72 75 GLY A C 1
ATOM 612 O O . GLY A 1 75 ? -9.469 -0.262 16.266 1 55.72 75 GLY A O 1
ATOM 613 N N . GLU A 1 76 ? -8.742 -2.299 15.781 1 58.75 76 GLU A N 1
ATOM 614 C CA . GLU A 1 76 ? -7.512 -1.996 16.516 1 58.75 76 GLU A CA 1
ATOM 615 C C . GLU A 1 76 ? -6.621 -1.046 15.719 1 58.75 76 GLU A C 1
ATOM 617 O O . GLU A 1 76 ? -6.012 -0.137 16.281 1 58.75 76 GLU A O 1
ATOM 622 N N . ALA A 1 77 ? -6.535 -1.305 14.438 1 61 77 ALA A N 1
ATOM 623 C CA . ALA A 1 77 ? -5.754 -0.376 13.625 1 61 77 ALA A CA 1
ATOM 624 C C . ALA A 1 77 ? -6.348 1.029 13.68 1 61 77 ALA A C 1
ATOM 626 O O . ALA A 1 77 ? -5.613 2.02 13.688 1 61 77 ALA A O 1
ATOM 627 N N . SER A 1 78 ? -7.566 0.955 13.633 1 62.81 78 SER A N 1
ATOM 628 C CA . SER A 1 78 ? -8.266 2.232 13.75 1 62.81 78 SER A CA 1
ATOM 629 C C . SER A 1 78 ? -7.902 2.934 15.055 1 62.81 78 SER A C 1
ATOM 631 O O . SER A 1 78 ? -7.781 4.16 15.094 1 62.81 78 SER A O 1
ATOM 633 N N . LEU A 1 79 ? -7.84 2.119 16.094 1 61.69 79 LEU A N 1
ATOM 634 C CA . LEU A 1 79 ? -7.508 2.662 17.406 1 61.69 79 LEU A CA 1
ATOM 635 C C . LEU A 1 79 ? -6.094 3.242 17.406 1 61.69 79 LEU A C 1
ATOM 637 O O . LEU A 1 79 ? -5.852 4.289 18.016 1 61.69 79 LEU A O 1
ATOM 641 N N . ILE A 1 80 ? -5.359 2.58 16.734 1 59.62 80 ILE A N 1
ATOM 642 C CA . ILE A 1 80 ? -3.965 3.004 16.703 1 59.62 80 ILE A CA 1
ATOM 643 C C . ILE A 1 80 ? -3.842 4.312 15.922 1 59.62 80 ILE A C 1
ATOM 645 O O . ILE A 1 80 ? -3.135 5.23 16.344 1 59.62 80 ILE A O 1
ATOM 649 N N . ALA A 1 81 ? -4.512 4.312 14.898 1 60.5 81 ALA A N 1
ATOM 650 C CA . ALA A 1 81 ? -4.453 5.5 14.047 1 60.5 81 ALA A CA 1
ATOM 651 C C . ALA A 1 81 ? -5.035 6.715 14.766 1 60.5 81 ALA A C 1
ATOM 653 O O . ALA A 1 81 ? -4.531 7.832 14.609 1 60.5 81 ALA A O 1
ATOM 654 N N . ARG A 1 82 ? -6.117 6.422 15.523 1 58.75 82 ARG A N 1
ATOM 655 C CA . ARG A 1 82 ? -6.832 7.496 16.203 1 58.75 82 ARG A CA 1
ATOM 656 C C . ARG A 1 82 ? -6.043 7.996 17.406 1 58.75 82 ARG A C 1
ATOM 658 O O . ARG A 1 82 ? -6.043 9.195 17.703 1 58.75 82 ARG A O 1
ATOM 665 N N . GLU A 1 83 ? -5.629 7.012 18.109 1 55.41 83 GLU A N 1
ATOM 666 C CA . GLU A 1 83 ? -4.926 7.395 19.328 1 55.41 83 GLU A CA 1
ATOM 667 C C . GLU A 1 83 ? -3.779 8.352 19.031 1 55.41 83 GLU A C 1
ATOM 669 O O . GLU A 1 83 ? -3.518 9.281 19.812 1 55.41 83 GLU A O 1
ATOM 674 N N . GLN A 1 84 ? -3.137 8.055 17.984 1 52.72 84 GLN A N 1
ATOM 675 C CA . GLN A 1 84 ? -1.977 8.906 17.734 1 52.72 84 GLN A CA 1
ATOM 676 C C . GLN A 1 84 ? -2.396 10.25 17.141 1 52.72 84 GLN A C 1
ATOM 678 O O . GLN A 1 84 ? -1.629 11.211 17.188 1 52.72 84 GLN A O 1
ATOM 683 N N . ARG A 1 85 ? -3.461 10.273 16.5 1 50.78 85 ARG A N 1
ATOM 684 C CA . ARG A 1 85 ? -3.932 11.594 16.094 1 50.78 85 ARG A CA 1
ATOM 685 C C . ARG A 1 85 ? -4.129 12.5 17.297 1 50.78 85 ARG A C 1
ATOM 687 O O . ARG A 1 85 ? -3.896 13.711 17.219 1 50.78 85 ARG A O 1
ATOM 694 N N . ASP A 1 86 ? -4.637 11.891 18.297 1 46.97 86 ASP A N 1
ATOM 695 C CA . ASP A 1 86 ? -4.879 12.695 19.484 1 46.97 86 ASP A CA 1
ATOM 696 C C . ASP A 1 86 ? -3.562 13.102 20.141 1 46.97 86 ASP A C 1
ATOM 698 O O . ASP A 1 86 ? -3.502 14.109 20.844 1 46.97 86 ASP A O 1
ATOM 702 N N . ILE A 1 87 ? -2.578 12.305 19.953 1 43.91 87 ILE A N 1
ATOM 703 C CA . ILE A 1 87 ? -1.347 12.672 20.656 1 43.91 87 ILE A CA 1
ATOM 704 C C . ILE A 1 87 ? -0.749 13.93 20.016 1 43.91 87 ILE A C 1
ATOM 706 O O . ILE A 1 87 ? 0.036 14.633 20.656 1 43.91 87 ILE A O 1
ATOM 710 N N . HIS A 1 88 ? -0.64 13.977 18.688 1 41.19 88 HIS A N 1
ATOM 711 C CA . HIS A 1 88 ? 0.057 15.172 18.219 1 41.19 88 HIS A CA 1
ATOM 712 C C . HIS A 1 88 ? -0.74 16.438 18.531 1 41.19 88 HIS A C 1
ATOM 714 O O . HIS A 1 88 ? -0.206 17.547 18.453 1 41.19 88 HIS A O 1
ATOM 720 N N . PHE A 1 89 ? -1.992 16.359 18.391 1 37.28 89 PHE A N 1
ATOM 721 C CA . PHE A 1 89 ? -2.566 17.672 18.656 1 37.28 89 PHE A CA 1
ATOM 722 C C . PHE A 1 89 ? -2.535 17.984 20.141 1 37.28 89 PHE A C 1
ATOM 724 O O . PHE A 1 89 ? -3.066 19.016 20.578 1 37.28 89 PHE A O 1
ATOM 731 N N . GLY A 1 90 ? -2.145 17 20.922 1 32.84 90 GLY A N 1
ATOM 732 C CA . GLY A 1 90 ? -2.057 17.5 22.281 1 32.84 90 GLY A CA 1
ATOM 733 C C . GLY A 1 90 ? -0.921 18.484 22.484 1 32.84 90 GLY A C 1
ATOM 734 O O . GLY A 1 90 ? -0.629 18.891 23.609 1 32.84 90 GLY A O 1
ATOM 735 N N . SER A 1 91 ? -0.153 18.906 21.484 1 26.83 91 SER A N 1
ATOM 736 C CA . SER A 1 91 ? 0.479 20.078 22.078 1 26.83 91 SER A CA 1
ATOM 737 C C . SER A 1 91 ? -0.512 21.234 22.203 1 26.83 91 SER A C 1
ATOM 739 O O . SER A 1 91 ? -1.455 21.344 21.422 1 26.83 91 SER A O 1
ATOM 741 N N . MET B 1 1 ? -2.934 9.258 -28.375 1 28.36 1 MET B N 1
ATOM 742 C CA . MET B 1 1 ? -2.545 8.516 -27.188 1 28.36 1 MET B CA 1
ATOM 743 C C . MET B 1 1 ? -3.242 7.156 -27.141 1 28.36 1 MET B C 1
ATOM 745 O O . MET B 1 1 ? -4.465 7.086 -27.016 1 28.36 1 MET B O 1
ATOM 749 N N . THR B 1 2 ? -2.879 6.176 -27.891 1 32.5 2 THR B N 1
ATOM 750 C CA . THR B 1 2 ? -3.504 4.871 -28.078 1 32.5 2 THR B CA 1
ATOM 751 C C . THR B 1 2 ? -3.943 4.285 -26.734 1 32.5 2 THR B C 1
ATOM 753 O O . THR B 1 2 ? -3.234 4.406 -25.734 1 32.5 2 THR B O 1
ATOM 756 N N . ARG B 1 3 ? -5.141 4.418 -26.312 1 39.56 3 ARG B N 1
ATOM 757 C CA . ARG B 1 3 ? -5.754 3.885 -25.094 1 39.56 3 ARG B CA 1
ATOM 758 C C . ARG B 1 3 ? -5.277 2.463 -24.828 1 39.56 3 ARG B C 1
ATOM 760 O O . ARG B 1 3 ? -5.379 1.59 -25.688 1 39.56 3 ARG B O 1
ATOM 767 N N . ARG B 1 4 ? -4.133 2.17 -24.344 1 43.72 4 ARG B N 1
ATOM 768 C CA . ARG B 1 4 ? -3.695 0.795 -24.109 1 43.72 4 ARG B CA 1
ATOM 769 C C . ARG B 1 4 ? -4.875 -0.107 -23.781 1 43.72 4 ARG B C 1
ATOM 771 O O . ARG B 1 4 ? -5.828 0.325 -23.125 1 43.72 4 ARG B O 1
ATOM 778 N N . GLY B 1 5 ? -5.414 -0.816 -24.688 1 43.94 5 GLY B N 1
ATOM 779 C CA . GLY B 1 5 ? -6.492 -1.784 -24.547 1 43.94 5 GLY B CA 1
ATOM 780 C C . GLY B 1 5 ? -6.605 -2.357 -23.156 1 43.94 5 GLY B C 1
ATOM 781 O O . GLY B 1 5 ? -5.711 -2.172 -22.328 1 43.94 5 GLY B O 1
ATOM 782 N N . ARG B 1 6 ? -7.883 -2.639 -22.656 1 55.53 6 ARG B N 1
ATOM 783 C CA . ARG B 1 6 ? -8.219 -3.357 -21.422 1 55.53 6 ARG B CA 1
ATOM 784 C C . ARG B 1 6 ? -7.336 -4.586 -21.25 1 55.53 6 ARG B C 1
ATOM 786 O O . ARG B 1 6 ? -7.492 -5.578 -21.969 1 55.53 6 ARG B O 1
ATOM 793 N N . VAL B 1 7 ? -6.023 -4.371 -21.234 1 57.94 7 VAL B N 1
ATOM 794 C CA . VAL B 1 7 ? -5.195 -5.562 -21.062 1 57.94 7 VAL B CA 1
ATOM 795 C C . VAL B 1 7 ? -5.672 -6.359 -19.859 1 57.94 7 VAL B C 1
ATOM 797 O O . VAL B 1 7 ? -6.113 -5.785 -18.859 1 57.94 7 VAL B O 1
ATOM 800 N N . GLU B 1 8 ? -6.035 -7.512 -20.078 1 74.06 8 GLU B N 1
ATOM 801 C CA . GLU B 1 8 ? -6.402 -8.445 -19.016 1 74.06 8 GLU B CA 1
ATOM 802 C C . GLU B 1 8 ? -5.254 -8.648 -18.031 1 74.06 8 GLU B C 1
ATOM 804 O O . GLU B 1 8 ? -4.117 -8.883 -18.453 1 74.06 8 GLU B O 1
ATOM 809 N N . LEU B 1 9 ? -5.488 -8.211 -16.875 1 87.06 9 LEU B N 1
ATOM 810 C CA . LEU B 1 9 ? -4.484 -8.406 -15.836 1 87.06 9 LEU B CA 1
ATOM 811 C C . LEU B 1 9 ? -4.324 -9.883 -15.508 1 87.06 9 LEU B C 1
ATOM 813 O O . LEU B 1 9 ? -5.258 -10.523 -15.016 1 87.06 9 LEU B O 1
ATOM 817 N N . ARG B 1 10 ? -3.178 -10.406 -16.125 1 91.19 10 ARG B N 1
ATOM 818 C CA . ARG B 1 10 ? -2.842 -11.789 -15.797 1 91.19 10 ARG B CA 1
ATOM 819 C C . ARG B 1 10 ? -1.4 -11.906 -15.32 1 91.19 10 ARG B C 1
ATOM 821 O O . ARG B 1 10 ? -0.551 -11.094 -15.68 1 91.19 10 ARG B O 1
ATOM 828 N N . ARG B 1 11 ? -1.271 -13 -14.586 1 94.25 11 ARG B N 1
ATOM 829 C CA . ARG B 1 11 ? 0.073 -13.266 -14.086 1 94.25 11 ARG B CA 1
ATOM 830 C C . ARG B 1 11 ? 1.077 -13.359 -15.227 1 94.25 11 ARG B C 1
ATOM 832 O O . ARG B 1 11 ? 0.8 -13.984 -16.25 1 94.25 11 ARG B O 1
ATOM 839 N N . ILE B 1 12 ? 2.115 -12.695 -14.992 1 94.88 12 ILE B N 1
ATOM 840 C CA . ILE B 1 12 ? 3.205 -12.781 -15.953 1 94.88 12 ILE B CA 1
ATOM 841 C C . ILE B 1 12 ? 3.889 -14.141 -15.836 1 94.88 12 ILE B C 1
ATOM 843 O O . ILE B 1 12 ? 4.414 -14.492 -14.781 1 94.88 12 ILE B O 1
ATOM 847 N N . GLU B 1 13 ? 3.945 -14.906 -16.859 1 95.38 13 GLU B N 1
ATOM 848 C CA . GLU B 1 13 ? 4.406 -16.297 -16.828 1 95.38 13 GLU B CA 1
ATOM 849 C C . GLU B 1 13 ? 5.934 -16.359 -16.844 1 95.38 13 GLU B C 1
ATOM 851 O O . GLU B 1 13 ? 6.523 -17.234 -16.188 1 95.38 13 GLU B O 1
ATOM 856 N N . ASP B 1 14 ? 6.527 -15.531 -17.656 1 96 14 ASP B N 1
ATOM 857 C CA . ASP B 1 14 ? 7.984 -15.523 -17.703 1 96 14 ASP B CA 1
ATOM 858 C C . ASP B 1 14 ? 8.57 -15.031 -16.375 1 96 14 ASP B C 1
ATOM 860 O O . ASP B 1 14 ? 8.328 -13.891 -15.969 1 96 14 ASP B O 1
ATOM 864 N N . ARG B 1 15 ? 9.367 -15.836 -15.805 1 93.69 15 ARG B N 1
ATOM 865 C CA . ARG B 1 15 ? 9.898 -15.555 -14.469 1 93.69 15 ARG B CA 1
ATOM 866 C C . ARG B 1 15 ? 10.773 -14.305 -14.484 1 93.69 15 ARG B C 1
ATOM 868 O O . ARG B 1 15 ? 10.688 -13.477 -13.578 1 93.69 15 ARG B O 1
ATOM 875 N N . THR B 1 16 ? 11.633 -14.242 -15.43 1 95.44 16 THR B N 1
ATOM 876 C CA . THR B 1 16 ? 12.562 -13.117 -15.5 1 95.44 16 THR B CA 1
ATOM 877 C C . THR B 1 16 ? 11.805 -11.797 -15.68 1 95.44 16 THR B C 1
ATOM 879 O O . THR B 1 16 ? 12.055 -10.828 -14.961 1 95.44 16 THR B O 1
ATOM 882 N N . SER B 1 17 ? 10.875 -11.828 -16.609 1 96.25 17 SER B N 1
ATOM 883 C CA . SER B 1 17 ? 10.055 -10.648 -16.828 1 96.25 17 SER B CA 1
ATOM 884 C C . SER B 1 17 ? 9.227 -10.305 -15.602 1 96.25 17 SER B C 1
ATOM 886 O O . SER B 1 17 ? 9.07 -9.133 -15.25 1 96.25 17 SER B O 1
ATOM 888 N N . ARG B 1 18 ? 8.719 -11.297 -14.969 1 96.25 18 ARG B N 1
ATOM 889 C CA . ARG B 1 18 ? 7.895 -11.102 -13.773 1 96.25 18 ARG B CA 1
ATOM 890 C C . ARG B 1 18 ? 8.703 -10.445 -12.656 1 96.25 18 ARG B C 1
ATOM 892 O O . ARG B 1 18 ? 8.211 -9.539 -11.984 1 96.25 18 ARG B O 1
ATOM 899 N N . GLN B 1 19 ? 9.844 -10.898 -12.562 1 95.44 19 GLN B N 1
ATOM 900 C CA . GLN B 1 19 ? 10.695 -10.359 -11.516 1 95.44 19 GLN B CA 1
ATOM 901 C C . GLN B 1 19 ? 11.023 -8.891 -11.773 1 95.44 19 GLN B C 1
ATOM 903 O O . GLN B 1 19 ? 11.055 -8.078 -10.844 1 95.44 19 GLN B O 1
ATOM 908 N N . VAL B 1 20 ? 11.375 -8.641 -13.016 1 96.69 20 VAL B N 1
ATOM 909 C CA . VAL B 1 20 ? 11.711 -7.266 -13.383 1 96.69 20 VAL B CA 1
ATOM 910 C C . VAL B 1 20 ? 10.5 -6.359 -13.141 1 96.69 20 VAL B C 1
ATOM 912 O O . VAL B 1 20 ? 10.633 -5.285 -12.547 1 96.69 20 VAL B O 1
ATOM 915 N N . ARG B 1 21 ? 9.367 -6.75 -13.57 1 96.38 21 ARG B N 1
ATOM 916 C CA . ARG B 1 21 ? 8.148 -5.965 -13.391 1 96.38 21 ARG B CA 1
ATOM 917 C C . ARG B 1 21 ? 7.793 -5.828 -11.922 1 96.38 21 ARG B C 1
ATOM 919 O O . ARG B 1 21 ? 7.316 -4.777 -11.484 1 96.38 21 ARG B O 1
ATOM 926 N N . PHE B 1 22 ? 7.988 -6.871 -11.148 1 97.31 22 PHE B N 1
ATOM 927 C CA . PHE B 1 22 ? 7.727 -6.816 -9.719 1 97.31 22 PHE B CA 1
ATOM 928 C C . PHE B 1 22 ? 8.508 -5.688 -9.062 1 97.31 22 PHE B C 1
ATOM 930 O O . PHE B 1 22 ? 7.945 -4.883 -8.32 1 97.31 22 PHE B O 1
ATOM 937 N N . SER B 1 23 ? 9.703 -5.59 -9.461 1 97.25 23 SER B N 1
ATOM 938 C CA . SER B 1 23 ? 10.57 -4.586 -8.859 1 97.25 23 SER B CA 1
ATOM 939 C C . SER B 1 23 ? 10.117 -3.174 -9.219 1 97.25 23 SER B C 1
ATOM 941 O O . SER B 1 23 ? 10.07 -2.291 -8.359 1 97.25 23 SER B O 1
ATOM 943 N N . LYS B 1 24 ? 9.836 -3.043 -10.414 1 97.44 24 LYS B N 1
ATOM 944 C CA . LYS B 1 24 ? 9.43 -1.724 -10.891 1 97.44 24 LYS B CA 1
ATOM 945 C C . LYS B 1 24 ? 8.109 -1.291 -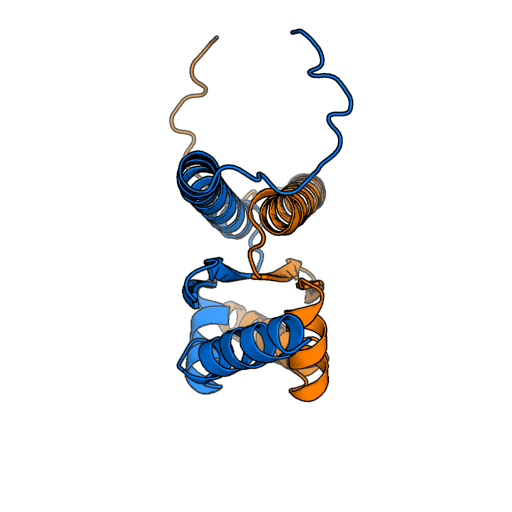10.258 1 97.44 24 LYS B C 1
ATOM 947 O O . LYS B 1 24 ? 7.988 -0.166 -9.773 1 97.44 24 LYS B O 1
ATOM 952 N N . ARG B 1 25 ? 7.246 -2.164 -10.305 1 97.56 25 ARG B N 1
ATOM 953 C CA . ARG B 1 25 ? 5.918 -1.846 -9.781 1 97.56 25 ARG B CA 1
ATOM 954 C C . ARG B 1 25 ? 5.957 -1.665 -8.273 1 97.56 25 ARG B C 1
ATOM 956 O O . ARG B 1 25 ? 5.246 -0.82 -7.723 1 97.56 25 ARG B O 1
ATOM 963 N N . ARG B 1 26 ? 6.633 -2.457 -7.645 1 97.06 26 ARG B N 1
ATOM 964 C CA . ARG B 1 26 ? 6.789 -2.324 -6.199 1 97.06 26 ARG B CA 1
ATOM 965 C C . ARG B 1 26 ? 7.305 -0.938 -5.828 1 97.06 26 ARG B C 1
ATOM 967 O O . ARG B 1 26 ? 6.75 -0.276 -4.949 1 97.06 26 ARG B O 1
ATOM 974 N N . SER B 1 27 ? 8.344 -0.579 -6.504 1 97.56 27 SER B N 1
ATOM 975 C CA . SER B 1 27 ? 8.93 0.732 -6.23 1 97.56 27 SER B CA 1
ATOM 976 C C . SER B 1 27 ? 7.914 1.847 -6.469 1 97.56 27 SER B C 1
ATOM 978 O O . SER B 1 27 ? 7.848 2.807 -5.695 1 97.56 27 SER B O 1
ATOM 980 N N . GLY B 1 28 ? 7.211 1.715 -7.543 1 97.38 28 GLY B N 1
ATOM 981 C CA . GLY B 1 28 ? 6.172 2.691 -7.836 1 97.38 28 GLY B CA 1
ATOM 982 C C . GLY B 1 28 ? 5.09 2.748 -6.777 1 97.38 28 GLY B C 1
ATOM 983 O O . GLY B 1 28 ? 4.633 3.832 -6.406 1 97.38 28 GLY B O 1
ATOM 984 N N . LEU B 1 29 ? 4.703 1.646 -6.281 1 98 29 LEU B N 1
ATOM 985 C CA . LEU B 1 29 ? 3.666 1.552 -5.262 1 98 29 LEU B CA 1
ATOM 986 C C . LEU B 1 29 ? 4.113 2.223 -3.967 1 98 29 LEU B C 1
ATOM 988 O O . LEU B 1 29 ? 3.355 2.984 -3.363 1 98 29 LEU B O 1
ATOM 992 N N . PHE B 1 30 ? 5.293 2.029 -3.645 1 97.44 30 PHE B N 1
ATOM 993 C CA . PHE B 1 30 ? 5.832 2.604 -2.418 1 97.44 30 PHE B CA 1
ATOM 994 C C . PHE B 1 30 ? 5.93 4.121 -2.527 1 97.44 30 PHE B C 1
ATOM 996 O O . PHE B 1 30 ? 5.621 4.836 -1.574 1 97.44 30 PHE B O 1
ATOM 1003 N N . LYS B 1 31 ? 6.328 4.559 -3.65 1 96.62 31 LYS B N 1
ATOM 1004 C CA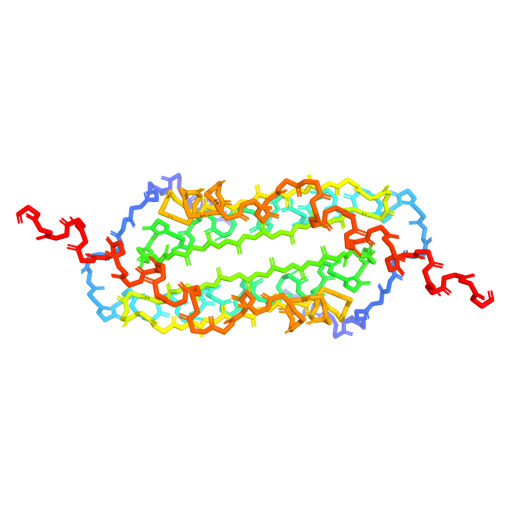 . LYS B 1 31 ? 6.406 6 -3.871 1 96.62 31 LYS B CA 1
ATOM 1005 C C . LYS B 1 31 ? 5.031 6.652 -3.73 1 96.62 31 LYS B C 1
ATOM 1007 O O . LYS B 1 31 ? 4.898 7.699 -3.096 1 96.62 31 LYS B O 1
ATOM 1012 N N . LYS B 1 32 ? 4.133 6.016 -4.281 1 97.12 32 LYS B N 1
ATOM 1013 C CA . LYS B 1 32 ? 2.779 6.562 -4.238 1 97.12 32 LYS B CA 1
ATOM 1014 C C . LYS B 1 32 ? 2.23 6.559 -2.814 1 97.12 32 LYS B C 1
ATOM 1016 O O . LYS B 1 32 ? 1.498 7.469 -2.422 1 97.12 32 LYS B O 1
ATOM 1021 N N . ALA B 1 33 ? 2.508 5.52 -2.109 1 97.44 33 ALA B N 1
ATOM 1022 C CA . A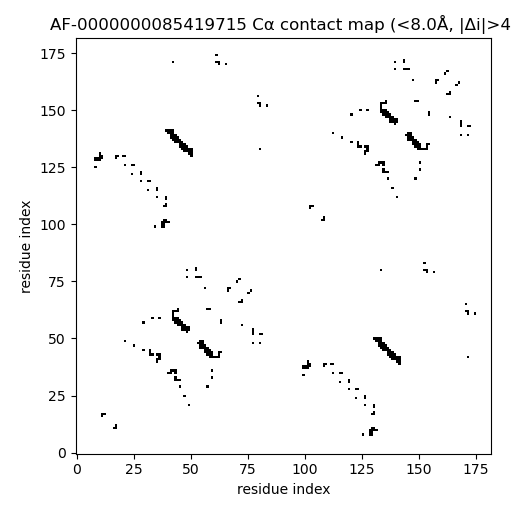LA B 1 33 ? 2.082 5.453 -0.714 1 97.44 33 ALA B CA 1
ATOM 1023 C C . ALA B 1 33 ? 2.701 6.582 0.103 1 97.44 33 ALA B C 1
ATOM 1025 O O . ALA B 1 33 ? 2.018 7.219 0.911 1 97.44 33 ALA B O 1
ATOM 1026 N N . PHE B 1 34 ? 3.934 6.828 -0.088 1 95.69 34 PHE B N 1
ATOM 1027 C CA . PHE B 1 34 ? 4.648 7.902 0.591 1 95.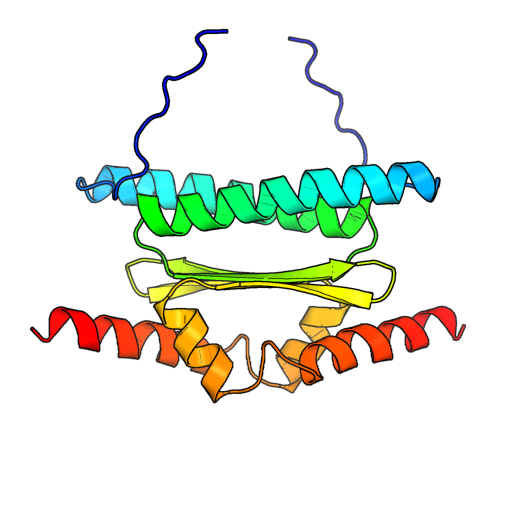69 34 PHE B CA 1
ATOM 1028 C C . PHE B 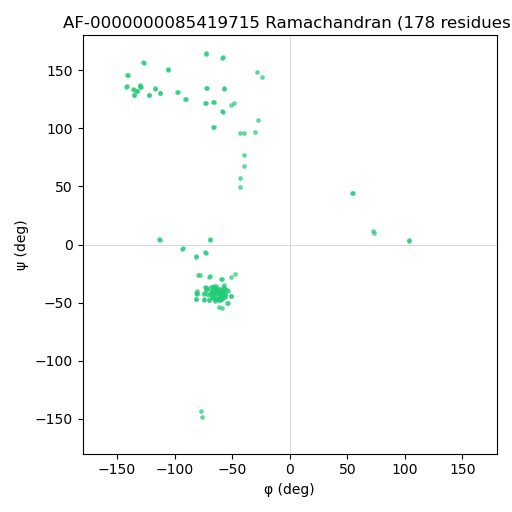1 34 ? 4.047 9.258 0.246 1 95.69 34 PHE B C 1
ATOM 1030 O O . PHE B 1 34 ? 3.834 10.094 1.13 1 95.69 34 PHE B O 1
ATOM 1037 N N . GLU B 1 35 ? 3.83 9.469 -0.955 1 95.44 35 GLU B N 1
ATOM 1038 C CA . GLU B 1 35 ? 3.242 10.727 -1.412 1 95.44 35 GLU B CA 1
ATOM 1039 C C . GLU B 1 35 ? 1.866 10.953 -0.79 1 95.44 35 GLU B C 1
ATOM 1041 O O . GLU B 1 35 ? 1.549 12.062 -0.357 1 95.44 35 GLU B O 1
ATOM 1046 N N . LEU B 1 36 ? 1.103 9.945 -0.836 1 96.31 36 LEU B N 1
ATOM 1047 C CA . LEU B 1 36 ? -0.23 10.047 -0.251 1 96.31 36 LEU B CA 1
ATOM 1048 C C . LEU B 1 36 ? -0.149 10.453 1.217 1 96.31 36 LEU B C 1
ATOM 1050 O O . LEU B 1 36 ? -0.91 11.312 1.671 1 96.31 36 LEU B O 1
ATOM 1054 N N . SER B 1 37 ? 0.727 9.82 1.903 1 95 37 SER B N 1
ATOM 1055 C CA . SER B 1 37 ? 0.888 10.109 3.324 1 95 37 SER B CA 1
ATOM 1056 C C . SER B 1 37 ? 1.296 11.562 3.551 1 95 37 SER B C 1
ATOM 1058 O O . SER B 1 37 ? 0.788 12.219 4.461 1 95 37 SER B O 1
ATOM 1060 N N . LEU B 1 38 ? 2.107 12.086 2.74 1 93.81 38 LEU B N 1
ATOM 1061 C CA . LEU B 1 38 ? 2.631 13.43 2.916 1 93.81 38 LEU B CA 1
ATOM 1062 C C . LEU B 1 38 ? 1.632 14.469 2.414 1 93.81 38 LEU B C 1
ATOM 1064 O O . LEU B 1 38 ? 1.349 15.453 3.107 1 93.81 38 LEU B O 1
ATOM 1068 N N . LEU B 1 39 ? 1.109 14.281 1.287 1 94.06 39 LEU B N 1
ATOM 1069 C CA . LEU B 1 39 ? 0.236 15.266 0.661 1 94.06 39 LEU B CA 1
ATOM 1070 C C . LEU B 1 39 ? -1.08 15.383 1.422 1 94.06 39 LEU B C 1
ATOM 1072 O O . LEU B 1 39 ? -1.625 16.484 1.558 1 94.06 39 LEU B O 1
ATOM 1076 N N . CYS B 1 40 ? -1.5 14.289 1.886 1 95.62 40 CYS B N 1
ATOM 1077 C CA . CYS B 1 40 ? -2.857 14.281 2.422 1 95.62 40 CYS B CA 1
ATOM 1078 C C . CYS B 1 40 ? -2.848 14.047 3.928 1 95.62 40 CYS B C 1
ATOM 1080 O O . CYS B 1 40 ? -3.898 13.844 4.535 1 95.62 40 CYS B O 1
ATOM 1082 N N . ASP B 1 41 ? -1.741 14 4.441 1 92.62 41 ASP B N 1
ATOM 1083 C CA . ASP B 1 41 ? -1.622 13.781 5.879 1 92.62 41 ASP B CA 1
ATOM 1084 C C . ASP B 1 41 ? -2.377 12.523 6.312 1 92.62 41 ASP B C 1
ATOM 1086 O O . ASP B 1 41 ? -3.17 12.562 7.254 1 92.62 41 ASP B O 1
ATOM 1090 N N . ALA B 1 42 ? -2.211 11.555 5.578 1 93.19 42 ALA B N 1
ATOM 1091 C CA . ALA B 1 42 ? -2.867 10.281 5.844 1 93.19 42 ALA B CA 1
ATOM 1092 C C . ALA B 1 42 ? -1.877 9.258 6.395 1 93.19 42 ALA B C 1
ATOM 1094 O O . ALA B 1 42 ? -0.672 9.359 6.152 1 93.19 42 ALA B O 1
ATOM 1095 N N . GLU B 1 43 ? -2.346 8.367 7.188 1 91.31 43 GLU B N 1
ATOM 1096 C CA . GLU B 1 43 ? -1.541 7.242 7.656 1 91.31 43 GLU B CA 1
ATOM 1097 C C . GLU B 1 43 ? -1.663 6.047 6.715 1 91.31 43 GLU B C 1
ATOM 1099 O O . GLU B 1 43 ? -2.77 5.594 6.418 1 91.31 43 GLU B O 1
ATOM 1104 N N . VAL B 1 44 ? -0.499 5.641 6.297 1 93.5 44 VAL B N 1
ATOM 1105 C CA . VAL B 1 44 ? -0.484 4.566 5.309 1 93.5 44 VAL B CA 1
ATOM 1106 C C . VAL B 1 44 ? 0.478 3.469 5.754 1 93.5 44 VAL B C 1
ATOM 1108 O O . VAL B 1 44 ? 1.571 3.756 6.246 1 93.5 44 VAL B O 1
ATOM 1111 N N . ALA B 1 45 ? 0.07 2.217 5.609 1 91.88 45 ALA B N 1
ATOM 1112 C CA . ALA B 1 45 ? 0.924 1.045 5.785 1 91.88 45 ALA B CA 1
ATOM 1113 C C . ALA B 1 45 ? 0.799 0.092 4.598 1 91.88 45 ALA B C 1
ATOM 1115 O O . ALA B 1 45 ? -0.306 -0.164 4.117 1 91.88 45 ALA B O 1
ATOM 1116 N N . LEU B 1 46 ? 1.946 -0.396 4.141 1 93.25 46 LEU B N 1
ATOM 1117 C CA . LEU B 1 46 ? 2 -1.25 2.957 1 93.25 46 LEU B CA 1
ATOM 1118 C C . LEU B 1 46 ? 2.92 -2.443 3.191 1 93.25 46 LEU B C 1
ATOM 1120 O O . LEU B 1 46 ? 4.047 -2.281 3.668 1 93.25 46 LEU B O 1
ATOM 1124 N N . LEU B 1 47 ? 2.371 -3.629 2.895 1 91.5 47 LEU B N 1
ATOM 1125 C CA . LEU B 1 47 ? 3.141 -4.867 2.955 1 91.5 47 LEU B CA 1
ATOM 1126 C C . LEU B 1 47 ? 3.139 -5.578 1.604 1 91.5 47 LEU B C 1
ATOM 1128 O O . LEU B 1 47 ? 2.078 -5.777 1.007 1 91.5 47 LEU B O 1
ATOM 1132 N N . VAL B 1 48 ? 4.34 -5.91 1.165 1 93.5 48 VAL B N 1
ATOM 1133 C CA . VAL B 1 48 ? 4.457 -6.625 -0.101 1 93.5 48 VAL B CA 1
ATOM 1134 C C . VAL B 1 48 ? 5.398 -7.816 0.066 1 93.5 48 VAL B C 1
ATOM 1136 O O . VAL B 1 48 ? 6.516 -7.668 0.57 1 93.5 48 VAL B O 1
ATOM 1139 N N . PHE B 1 49 ? 4.938 -8.93 -0.41 1 91.19 49 PHE B N 1
ATOM 1140 C CA . PHE B 1 49 ? 5.773 -10.125 -0.423 1 91.19 49 PHE B CA 1
ATOM 1141 C C . PHE B 1 49 ? 6.125 -10.523 -1.852 1 91.19 49 PHE B C 1
ATOM 1143 O O . PHE B 1 49 ? 5.25 -10.609 -2.713 1 91.19 49 PHE B O 1
ATOM 1150 N N . SER B 1 50 ? 7.387 -10.734 -2.012 1 89.56 50 SER B N 1
ATOM 1151 C CA . SER B 1 50 ? 7.805 -11.258 -3.311 1 89.56 50 SER B CA 1
ATOM 1152 C C . SER B 1 50 ? 7.402 -12.719 -3.475 1 89.56 50 SER B C 1
ATOM 1154 O O . SER B 1 50 ? 7.109 -13.398 -2.492 1 89.56 50 SER B O 1
ATOM 1156 N N . PRO B 1 51 ? 7.457 -13.141 -4.746 1 83.62 51 PRO B N 1
ATOM 1157 C CA . PRO B 1 51 ? 7.203 -14.562 -4.98 1 83.62 51 PRO B CA 1
ATOM 1158 C C . PRO B 1 51 ? 8.188 -15.469 -4.238 1 83.62 51 PRO B C 1
ATOM 1160 O O . PRO B 1 51 ? 7.832 -16.594 -3.861 1 83.62 51 PRO B O 1
ATOM 1163 N N . ALA B 1 52 ? 9.359 -15 -4.027 1 83.69 52 ALA B N 1
ATOM 1164 C CA . ALA B 1 52 ? 10.375 -15.781 -3.32 1 83.69 52 ALA B CA 1
ATOM 1165 C C . ALA B 1 52 ? 10.172 -15.695 -1.81 1 83.69 52 ALA B C 1
ATOM 1167 O O . ALA B 1 52 ? 10.898 -16.328 -1.045 1 83.69 52 ALA B O 1
ATOM 1168 N N . GLY B 1 53 ? 9.305 -14.805 -1.375 1 83.06 53 GLY B N 1
ATOM 1169 C CA . GLY B 1 53 ? 8.984 -14.734 0.041 1 83.06 53 GLY B CA 1
ATOM 1170 C C . GLY B 1 53 ? 9.641 -13.57 0.75 1 83.06 53 GLY B C 1
ATOM 1171 O O . GLY B 1 53 ? 9.562 -13.453 1.976 1 83.06 53 GLY B O 1
ATOM 1172 N N . LYS B 1 54 ? 10.305 -12.812 0.024 1 87.81 54 LYS B N 1
ATOM 1173 C CA . LYS B 1 54 ? 10.914 -11.625 0.624 1 87.81 54 LYS B CA 1
ATOM 1174 C C . LYS B 1 54 ? 9.867 -10.578 0.963 1 87.81 54 LYS B C 1
ATOM 1176 O O . LYS B 1 54 ? 8.977 -10.297 0.155 1 87.81 54 LYS B O 1
ATOM 1181 N N . LEU B 1 55 ? 9.992 -9.984 2.232 1 87.88 55 LEU B N 1
ATOM 1182 C CA . LEU B 1 55 ? 9.016 -9.008 2.695 1 87.88 55 LEU B CA 1
ATOM 1183 C C . LEU B 1 55 ? 9.523 -7.586 2.467 1 87.88 55 LEU B C 1
ATOM 1185 O O . LEU B 1 55 ? 10.672 -7.273 2.781 1 87.88 55 LEU B O 1
ATOM 1189 N N . TYR B 1 56 ? 8.664 -6.734 1.861 1 91.75 56 TYR B N 1
ATOM 1190 C CA . TYR B 1 56 ? 8.852 -5.293 1.759 1 91.75 56 TYR B CA 1
ATOM 1191 C C . TYR B 1 56 ? 7.742 -4.547 2.496 1 91.75 56 TYR B C 1
ATOM 1193 O O . TYR B 1 56 ? 6.562 -4.895 2.371 1 91.75 56 TYR B O 1
ATOM 1201 N N . GLU B 1 57 ? 8.188 -3.541 3.277 1 89.38 57 GLU B N 1
ATOM 1202 C CA . GLU B 1 57 ? 7.16 -2.861 4.066 1 89.38 57 GLU B CA 1
ATOM 1203 C C . GLU B 1 57 ? 7.398 -1.354 4.102 1 89.38 57 GLU B C 1
ATOM 1205 O O . GLU B 1 57 ? 8.539 -0.9 4 1 89.38 57 GLU B O 1
ATOM 1210 N N . TYR B 1 58 ? 6.266 -0.676 4.117 1 91.75 58 TYR B N 1
ATOM 1211 C CA . TYR B 1 58 ? 6.223 0.766 4.324 1 91.75 58 TYR B CA 1
ATOM 1212 C C . TYR B 1 58 ? 5.117 1.141 5.309 1 91.75 58 TYR B C 1
ATOM 1214 O O . TYR B 1 58 ? 4.02 0.582 5.258 1 91.75 58 TYR B O 1
ATOM 1222 N N . ALA B 1 59 ? 5.5 2.002 6.273 1 90.31 59 ALA B N 1
ATOM 1223 C CA . ALA B 1 59 ? 4.496 2.557 7.176 1 90.31 59 ALA B CA 1
ATOM 1224 C C . ALA B 1 59 ? 4.789 4.023 7.488 1 90.31 59 ALA B C 1
ATOM 1226 O O . ALA B 1 59 ? 5.945 4.402 7.684 1 90.31 59 ALA B O 1
ATOM 1227 N N . SER B 1 60 ? 3.723 4.699 7.43 1 89.5 60 SER B N 1
ATOM 1228 C CA . SER B 1 60 ? 3.898 6.07 7.895 1 89.5 60 SER B CA 1
ATOM 1229 C C . SER B 1 60 ? 4.398 6.109 9.336 1 89.5 60 SER B C 1
ATOM 1231 O O . SER B 1 60 ? 4.301 5.117 10.055 1 89.5 60 SER B O 1
ATOM 1233 N N . THR B 1 61 ? 4.957 7.199 9.75 1 80.12 61 THR B N 1
ATOM 1234 C CA . THR B 1 61 ? 5.645 7.332 11.031 1 80.12 61 THR B CA 1
ATOM 1235 C C . THR B 1 61 ? 4.77 6.82 12.172 1 80.12 61 THR B C 1
ATOM 1237 O O . THR B 1 61 ? 5.215 6.008 12.984 1 80.12 61 THR B O 1
ATOM 1240 N N . ARG B 1 62 ? 3.6 7.137 12.188 1 76.69 62 ARG B N 1
ATOM 1241 C CA . ARG B 1 62 ? 2.715 6.77 13.289 1 76.69 62 ARG B CA 1
ATOM 1242 C C . ARG B 1 62 ? 2.404 5.273 13.258 1 76.69 62 ARG B C 1
ATOM 1244 O O . ARG B 1 62 ? 2.377 4.625 14.305 1 76.69 62 ARG B O 1
ATOM 1251 N N . LEU B 1 63 ? 2.24 4.793 12.094 1 78.75 63 LEU B N 1
ATOM 1252 C CA . LEU B 1 63 ? 1.933 3.371 11.969 1 78.75 63 LEU B CA 1
ATOM 1253 C C . LEU B 1 63 ? 3.166 2.52 12.25 1 78.75 63 LEU B C 1
ATOM 1255 O O . LEU B 1 63 ? 3.059 1.437 12.828 1 78.75 63 LEU B O 1
ATOM 1259 N N . ALA B 1 64 ? 4.211 3.039 11.82 1 76.25 64 ALA B N 1
ATOM 1260 C CA . ALA B 1 64 ? 5.449 2.303 12.062 1 76.25 64 ALA B CA 1
ATOM 1261 C C . ALA B 1 64 ? 5.664 2.066 13.555 1 76.25 64 ALA B C 1
ATOM 1263 O O . ALA B 1 64 ? 6.09 0.983 13.961 1 76.25 64 ALA B O 1
ATOM 1264 N N . PHE B 1 65 ? 5.363 2.992 14.273 1 74.69 65 PHE B N 1
ATOM 1265 C CA . PHE B 1 65 ? 5.488 2.879 15.719 1 74.69 65 PHE B CA 1
ATOM 1266 C C . PHE B 1 65 ? 4.52 1.837 16.266 1 74.69 65 PHE B C 1
ATOM 1268 O O . PHE B 1 65 ? 4.883 1.038 17.125 1 74.69 65 PHE B O 1
ATOM 1275 N N . CYS B 1 66 ? 3.438 1.803 15.664 1 70.19 66 CYS B N 1
ATOM 1276 C CA . CYS B 1 66 ? 2.402 0.877 16.109 1 70.19 66 CYS B CA 1
ATOM 1277 C C . CYS B 1 66 ? 2.736 -0.553 15.703 1 70.19 66 CYS B C 1
ATOM 1279 O O . CYS B 1 66 ? 2.551 -1.485 16.484 1 70.19 66 CYS B O 1
ATOM 1281 N N . PHE B 1 67 ? 3.191 -0.669 14.539 1 70.5 67 PHE B N 1
ATOM 1282 C CA . PHE B 1 67 ? 3.516 -1.998 14.039 1 70.5 67 PHE B CA 1
ATOM 1283 C C . PHE B 1 67 ? 4.676 -2.604 14.82 1 70.5 67 PHE B C 1
ATOM 1285 O O . PHE B 1 67 ? 4.691 -3.809 15.086 1 70.5 67 PHE B O 1
ATOM 1292 N N . GLU B 1 68 ? 5.617 -1.849 15.078 1 70 68 GLU B N 1
ATOM 1293 C CA . GLU B 1 68 ? 6.746 -2.316 15.875 1 70 68 GLU B CA 1
ATOM 1294 C C . GLU B 1 68 ? 6.285 -2.85 17.234 1 70 68 GLU B C 1
ATOM 1296 O O . GLU B 1 68 ? 6.793 -3.867 17.703 1 70 68 GLU B O 1
ATOM 1301 N N . LYS B 1 69 ? 5.414 -2.24 17.703 1 68.44 69 LYS B N 1
ATOM 1302 C CA . LYS B 1 69 ? 4.906 -2.641 19 1 68.44 69 LYS B CA 1
ATOM 1303 C C . LYS B 1 69 ? 4.102 -3.934 18.906 1 68.44 69 LYS B C 1
ATOM 1305 O O . LYS B 1 69 ? 4.188 -4.789 19.797 1 68.44 69 LYS B O 1
ATOM 1310 N N . LYS B 1 70 ? 3.41 -4.062 17.891 1 64.94 70 LYS B N 1
ATOM 1311 C CA . LYS B 1 70 ? 2.529 -5.219 17.75 1 64.94 70 LYS B CA 1
ATOM 1312 C C . LYS B 1 70 ? 3.227 -6.355 17 1 64.94 70 LYS B C 1
ATOM 1314 O O . LYS B 1 70 ? 2.762 -7.496 17.031 1 64.94 70 LYS B O 1
ATOM 1319 N N . GLY B 1 71 ? 4.398 -6.203 16.531 1 59.53 71 GLY B N 1
ATOM 1320 C CA . GLY B 1 71 ? 5.156 -7.254 15.875 1 59.53 71 GLY B CA 1
ATOM 1321 C C . GLY B 1 71 ? 4.625 -7.59 14.492 1 59.53 71 GLY B C 1
ATOM 1322 O O . GLY B 1 71 ? 4.77 -8.719 14.023 1 59.53 71 GLY B O 1
ATOM 1323 N N . TRP B 1 72 ? 3.846 -6.918 13.961 1 57.09 72 TRP B N 1
ATOM 1324 C CA . TRP B 1 72 ? 3.254 -7.199 12.656 1 57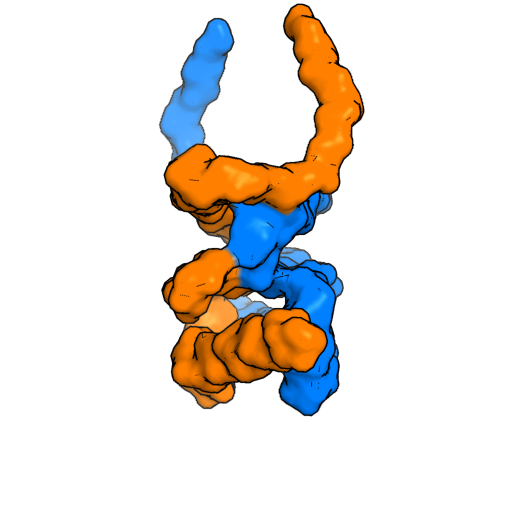.09 72 TRP B CA 1
ATOM 1325 C C . TRP B 1 72 ? 4.324 -7.242 11.57 1 57.09 72 TRP B C 1
ATOM 1327 O O . TRP B 1 72 ? 4.238 -8.039 10.633 1 57.09 72 TRP B O 1
ATOM 1337 N N . CYS B 1 73 ? 5.156 -6.273 11.375 1 56.5 73 CYS B N 1
ATOM 1338 C CA . CYS B 1 73 ? 6.121 -6.121 10.289 1 56.5 73 CYS B CA 1
ATOM 1339 C C . CYS B 1 73 ? 7.078 -7.305 10.242 1 56.5 73 CYS B C 1
ATOM 1341 O O . CYS B 1 73 ? 7.57 -7.668 9.172 1 56.5 73 CYS B O 1
ATOM 1343 N N . SER B 1 74 ? 7.398 -7.758 11.289 1 56.12 74 SER B N 1
ATOM 1344 C CA . SER B 1 74 ? 8.531 -8.68 11.305 1 56.12 74 SER B CA 1
ATOM 1345 C C . SER B 1 74 ? 8.117 -10.062 10.797 1 56.12 74 SER B C 1
ATOM 1347 O O . SER B 1 74 ? 7.039 -10.227 10.234 1 56.12 74 SER B O 1
ATOM 1349 N N . GLY B 1 75 ? 8.672 -11.211 11.391 1 55.5 75 GLY B N 1
ATOM 1350 C CA . GLY B 1 75 ? 8.727 -12.648 11.188 1 55.5 75 GLY B CA 1
ATOM 1351 C C . GLY B 1 75 ? 7.359 -13.273 10.984 1 55.5 75 GLY B C 1
ATOM 1352 O O . GLY B 1 75 ? 7.211 -14.234 10.219 1 55.5 75 GLY B O 1
ATOM 1353 N N . GLU B 1 76 ? 6.41 -12.648 11.539 1 59.09 76 GLU B N 1
ATOM 1354 C CA . GLU B 1 76 ? 5.121 -13.328 11.531 1 59.09 76 GLU B CA 1
ATOM 1355 C C . GLU B 1 76 ? 4.41 -13.156 10.188 1 59.09 76 GLU B C 1
ATOM 1357 O O . GLU B 1 76 ? 3.807 -14.102 9.68 1 59.09 76 GLU B O 1
ATOM 1362 N N . ALA B 1 77 ? 4.477 -11.961 9.688 1 61.16 77 ALA B N 1
ATOM 1363 C CA . ALA B 1 77 ? 3.873 -11.773 8.367 1 61.16 77 ALA B CA 1
ATOM 1364 C C . ALA B 1 77 ? 4.555 -12.641 7.32 1 61.16 77 ALA B C 1
ATOM 1366 O O . ALA B 1 77 ? 3.898 -13.172 6.418 1 61.16 77 ALA B O 1
ATOM 1367 N N . SER B 1 78 ? 5.77 -12.625 7.508 1 63.22 78 SER B N 1
ATOM 1368 C CA . SER B 1 78 ? 6.535 -13.484 6.617 1 63.22 78 SER B CA 1
ATOM 1369 C C . SER B 1 78 ? 6.074 -14.938 6.715 1 63.22 78 SER B C 1
ATOM 1371 O O . SER B 1 78 ? 6.027 -15.648 5.707 1 63.22 78 SER B O 1
ATOM 1373 N N . LEU B 1 79 ? 5.836 -15.312 7.957 1 62.22 79 LEU B N 1
ATOM 1374 C CA . LEU B 1 79 ? 5.391 -16.672 8.195 1 62.22 79 LEU B CA 1
ATOM 1375 C C . LEU B 1 79 ? 4.031 -16.922 7.555 1 62.22 79 LEU B C 1
ATOM 1377 O O . LEU B 1 79 ? 3.791 -18 6.992 1 62.22 79 LEU B O 1
ATOM 1381 N N . ILE B 1 80 ? 3.348 -15.945 7.629 1 59.78 80 ILE B N 1
ATOM 1382 C CA . ILE B 1 80 ? 1.996 -16.078 7.094 1 59.78 80 ILE B CA 1
ATOM 1383 C C . ILE B 1 80 ? 2.049 -16.156 5.57 1 59.78 80 ILE B C 1
ATOM 1385 O O . ILE B 1 80 ? 1.359 -16.984 4.961 1 59.78 80 ILE B O 1
ATOM 1389 N N . ALA B 1 81 ? 2.836 -15.359 5.082 1 61.16 81 ALA B N 1
ATOM 1390 C CA . ALA B 1 81 ? 2.953 -15.312 3.627 1 61.16 81 ALA B CA 1
ATOM 1391 C C . ALA B 1 81 ? 3.523 -16.625 3.084 1 61.16 81 ALA B C 1
ATOM 1393 O O . ALA B 1 81 ? 3.111 -17.094 2.021 1 61.16 81 ALA B O 1
ATOM 1394 N N . ARG B 1 82 ? 4.488 -17.156 3.879 1 59.03 82 ARG B N 1
ATOM 1395 C CA . ARG B 1 82 ? 5.188 -18.359 3.457 1 59.03 82 ARG B CA 1
ATOM 1396 C C . ARG B 1 82 ? 4.293 -19.594 3.615 1 59.03 82 ARG B C 1
ATOM 1398 O O . ARG B 1 82 ? 4.328 -20.5 2.783 1 59.03 82 ARG B O 1
ATOM 1405 N N . GLU B 1 83 ? 3.736 -19.594 4.758 1 56.34 83 GLU B N 1
ATOM 1406 C CA . GLU B 1 83 ? 2.92 -20.766 5.035 1 56.34 83 GLU B CA 1
ATOM 1407 C C . GLU B 1 83 ? 1.875 -20.984 3.947 1 56.34 83 GLU B C 1
ATOM 1409 O O . GLU B 1 83 ? 1.588 -22.125 3.574 1 56.34 83 GLU B O 1
ATOM 1414 N N . GLN B 1 84 ? 1.346 -19.891 3.525 1 53.31 84 GLN B N 1
ATOM 1415 C CA . GLN B 1 84 ? 0.275 -20.094 2.553 1 53.31 84 GLN B CA 1
ATOM 1416 C C . GLN B 1 84 ? 0.837 -20.375 1.164 1 53.31 84 GLN B C 1
ATOM 1418 O O . GLN B 1 84 ? 0.135 -20.906 0.302 1 53.31 84 GLN B O 1
ATOM 1423 N N . ARG B 1 85 ? 1.96 -19.922 0.919 1 51.25 85 ARG B N 1
ATOM 1424 C CA . ARG B 1 85 ? 2.553 -20.344 -0.348 1 51.25 85 ARG B CA 1
ATOM 1425 C C . ARG B 1 85 ? 2.672 -21.859 -0.422 1 51.25 85 ARG B C 1
ATOM 1427 O O . ARG B 1 85 ? 2.533 -22.453 -1.497 1 51.25 85 ARG B O 1
ATOM 1434 N N . ASP B 1 86 ? 3.031 -22.359 0.677 1 47.28 86 ASP B N 1
ATOM 1435 C CA . ASP B 1 86 ? 3.189 -23.812 0.69 1 47.28 86 ASP B CA 1
ATOM 1436 C C . ASP B 1 86 ? 1.84 -24.5 0.555 1 47.28 86 ASP B C 1
ATOM 1438 O O . ASP B 1 86 ? 1.766 -25.625 0.055 1 47.28 86 ASP B O 1
ATOM 1442 N N . ILE B 1 87 ? 0.819 -23.859 0.978 1 44.62 87 ILE B N 1
ATOM 1443 C CA . ILE B 1 87 ? -0.459 -24.562 0.913 1 44.62 87 ILE B CA 1
ATOM 1444 C C . ILE B 1 87 ? -0.898 -24.703 -0.543 1 44.62 87 ILE B C 1
ATOM 1446 O O . ILE B 1 87 ? -1.702 -25.578 -0.876 1 44.62 87 ILE B O 1
ATOM 1450 N N . HIS B 1 88 ? -0.849 -23.625 -1.346 1 41.94 88 HIS B N 1
ATOM 1451 C CA . HIS B 1 88 ? -1.421 -23.859 -2.666 1 41.94 88 HIS B CA 1
ATOM 1452 C C . HIS B 1 88 ? -0.605 -24.875 -3.447 1 41.94 88 HIS B C 1
ATOM 1454 O O . HIS B 1 88 ? -1.078 -25.422 -4.445 1 41.94 88 HIS B O 1
ATOM 1460 N N . PHE B 1 89 ? 0.642 -24.812 -3.342 1 37.75 89 PHE B N 1
ATOM 1461 C CA . PHE B 1 89 ? 1.233 -25.812 -4.23 1 37.75 89 PHE B CA 1
ATOM 1462 C C . PHE B 1 89 ? 1.021 -27.219 -3.686 1 37.75 89 PHE B C 1
ATOM 1464 O O . PHE B 1 89 ? 1.539 -28.188 -4.242 1 37.75 89 PHE B O 1
ATOM 1471 N N . GLY B 1 90 ? 0.51 -27.281 -2.484 1 32.56 90 GLY B N 1
ATOM 1472 C CA . GLY B 1 90 ? 0.29 -28.688 -2.16 1 32.56 90 GLY B CA 1
ATOM 1473 C C . GLY B 1 90 ? -0.815 -29.312 -2.982 1 32.56 90 GLY B C 1
ATOM 1474 O O . GLY B 1 90 ? -1.207 -30.453 -2.73 1 32.56 90 GLY B O 1
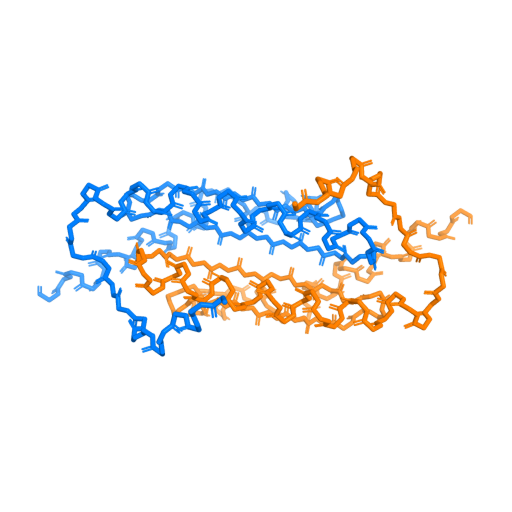ATOM 1475 N N . SER B 1 91 ? -1.428 -28.656 -3.922 1 27.94 91 SER B N 1
ATOM 1476 C CA . SER B 1 91 ? -2.088 -29.734 -4.637 1 27.94 91 SER B CA 1
ATOM 1477 C C . SER B 1 91 ? -1.091 -30.547 -5.465 1 27.94 91 SER B C 1
ATOM 1479 O O . SER B 1 91 ? -0.077 -30 -5.918 1 27.94 91 SER B O 1
#

Organism: Lolium multiflorum (NCBI:txid4521)

InterPro domains:
  IPR002100 Transcription factor, MADS-box [PF00319] (11-58)
  IPR002100 Transcription factor, MADS-box [PR00404] (4-24)
  IPR002100 Transcription factor, MADS-box [PR00404] (24-39)
  IPR002100 Transcription factor, MADS-box [PR00404] (39-60)
  IPR002100 Transcription factor, MADS-box [PS50066] (2-62)
  IPR002100 Transcription factor, MADS-box [SM00432] (2-61)
  IPR033896 MADS MEF2-like, N-terminal [cd00265] (3-61)
  IPR036879 Transcription factor, MADS-box superfamily [G3DSA:3.40.1810.10] (15-83)
  IPR036879 Transcription factor, MADS-box superfamily [SSF55455] (4-64)
  IPR050142 MADS-box/MEF2 Transcription Factor [PTHR48019] (4-62)

pLDDT: mean 77.71, std 20.61, range [26.83, 98.0]

Radius of gyration: 17.34 Å; Cα contacts (8 Å, |Δi|>4): 226; chains: 2; bounding box: 24×53×50 Å

Nearest PDB structures (foldseek):
  6wc2-assembly2_C  TM=7.779E-01  e=6.551E-06  Homo sapiens
  3p57-assembly1_D  TM=6.988E-01  e=5.013E-06  Homo sapiens
  1hbx-assembly1_A  TM=6.670E-01  e=8.315E-05  Homo sapiens
  1mnm-assembly1_B  TM=8.079E-01  e=3.167E-04  Saccharomyces cerevisiae
  1k6o-assembly1_C  TM=6.998E-01  e=1.855E-04  Homo sapiens

Solvent-accessible surface area (backbone atoms only — not comparable to full-atom values): 10104 Å² total; per-residue (Å²): 128,82,70,74,67,89,67,75,87,51,59,49,78,53,62,69,60,22,52,56,49,42,52,53,49,50,53,52,51,51,52,50,48,52,46,46,25,42,30,39,58,25,48,32,36,38,40,38,28,45,74,90,54,50,78,44,78,47,50,32,74,70,49,40,57,50,32,64,72,68,49,52,80,47,72,55,46,48,44,54,58,45,54,51,54,54,54,65,62,61,106,127,82,72,76,66,90,68,76,85,51,59,49,78,54,62,69,61,21,51,54,49,41,53,53,50,50,52,51,50,52,51,51,48,52,47,48,25,43,30,40,58,25,48,33,36,37,38,38,28,44,74,89,53,50,79,44,78,47,50,31,74,72,48,40,57,49,32,64,71,69,49,52,79,48,72,54,46,47,46,51,57,45,54,49,55,54,56,65,63,63,106